Protein AF-A0A4Q2YA41-F1 (afdb_monomer_lite)

Sequence (77 aa):
MIPEIPALTGRFITLTPLEPDADSEALFQASHAPGVAEAMWRYMPAGPFPDAAAMRNYLHQWQAQADVMAFTVRAST

Foldseek 3Di:
DPDDDQWDDDPWKIWDFDDLVPCLQVVLCVCVPVPRVCVSCVPPPDDPDPDSVRVSVVCVVQCPDPPDGDTDIGTDD

pLDDT: mean 92.56, std 9.22, range [47.19, 98.38]

Secondary structure (DSSP, 8-state):
-PPP---EE-SSEEEEEP-HHHHHHHHHHHHHSTTTHHHHHTT-SS---SSHHHHHHHHHHHHTSTT---EEEEE--

Structure (mmCIF, N/CA/C/O backbone):
data_AF-A0A4Q2YA41-F1
#
_entry.id   AF-A0A4Q2YA41-F1
#
loop_
_atom_site.group_PDB
_atom_site.id
_atom_site.type_symbol
_atom_site.label_atom_id
_atom_site.label_alt_id
_atom_site.label_comp_id
_atom_site.label_asym_id
_atom_site.label_entity_id
_atom_site.label_seq_id
_atom_site.pdbx_PDB_ins_code
_atom_site.Cartn_x
_atom_site.Cartn_y
_atom_site.Cartn_z
_atom_site.occupancy
_atom_site.B_iso_or_equiv
_atom_site.auth_seq_id
_atom_site.auth_comp_id
_ato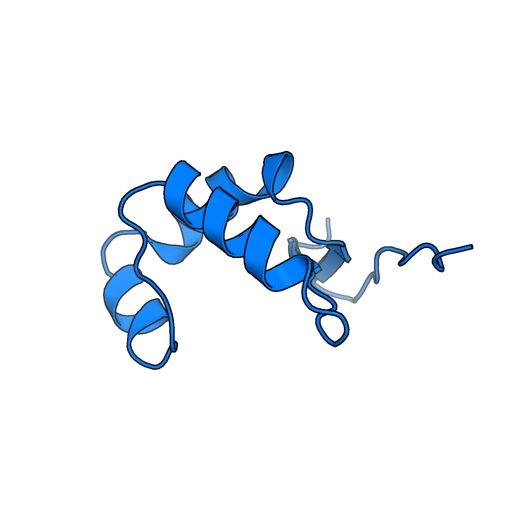m_site.auth_asym_id
_atom_site.auth_atom_id
_atom_site.pdbx_PDB_model_num
ATOM 1 N N . MET A 1 1 ? 21.153 -15.475 -7.092 1.00 47.19 1 MET A N 1
ATOM 2 C CA . MET A 1 1 ? 19.919 -15.231 -7.864 1.00 47.19 1 MET A CA 1
ATOM 3 C C . MET A 1 1 ? 18.807 -15.080 -6.841 1.00 47.19 1 MET A C 1
ATOM 5 O O . MET A 1 1 ? 18.649 -15.995 -6.044 1.00 47.19 1 MET A O 1
ATOM 9 N N . ILE A 1 2 ? 18.150 -13.921 -6.770 1.00 58.91 2 ILE A N 1
ATOM 10 C CA . ILE A 1 2 ? 16.957 -13.739 -5.926 1.00 58.91 2 ILE A CA 1
ATOM 11 C C . ILE A 1 2 ? 15.795 -14.364 -6.713 1.00 58.91 2 ILE A C 1
ATOM 13 O O . ILE A 1 2 ? 15.710 -14.087 -7.912 1.00 58.91 2 ILE A O 1
ATOM 17 N N . PRO A 1 3 ? 14.981 -15.258 -6.126 1.00 62.50 3 PRO A N 1
ATOM 18 C CA . PRO A 1 3 ? 13.854 -15.847 -6.837 1.00 62.50 3 PRO A CA 1
ATOM 19 C C . PRO A 1 3 ? 12.886 -14.746 -7.278 1.00 62.50 3 PRO A C 1
ATOM 21 O O . PRO A 1 3 ? 12.545 -13.860 -6.497 1.00 62.50 3 PRO A O 1
ATOM 24 N N . GLU A 1 4 ? 12.465 -14.800 -8.538 1.00 70.19 4 GLU A N 1
ATOM 25 C CA . GLU A 1 4 ? 11.396 -13.950 -9.050 1.00 70.19 4 GLU A 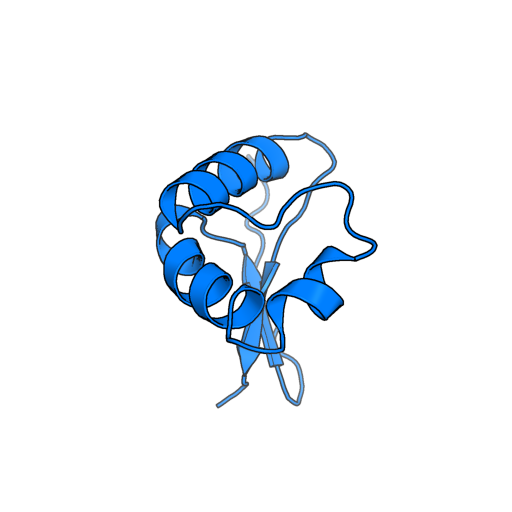CA 1
ATOM 26 C C . GLU A 1 4 ? 10.102 -14.330 -8.320 1.00 70.19 4 GLU A C 1
ATOM 28 O O . GLU A 1 4 ? 9.735 -15.506 -8.284 1.00 70.19 4 GLU A O 1
ATOM 33 N N . ILE A 1 5 ? 9.451 -13.360 -7.677 1.00 78.88 5 ILE A N 1
ATOM 34 C CA . ILE A 1 5 ? 8.199 -13.579 -6.947 1.00 78.88 5 ILE A CA 1
ATOM 35 C C . ILE A 1 5 ? 7.065 -13.320 -7.945 1.00 78.88 5 ILE A C 1
ATOM 37 O O . ILE A 1 5 ? 6.826 -12.164 -8.290 1.00 78.88 5 ILE A O 1
ATOM 41 N N . PRO A 1 6 ? 6.378 -14.350 -8.466 1.00 87.94 6 PRO A N 1
ATOM 42 C CA . PRO A 1 6 ? 5.346 -14.139 -9.467 1.00 87.94 6 PRO A CA 1
ATOM 43 C C . PRO A 1 6 ? 4.075 -13.564 -8.838 1.00 87.94 6 PRO A C 1
ATOM 45 O O . PRO A 1 6 ? 3.794 -13.749 -7.651 1.00 87.94 6 PRO A O 1
ATOM 48 N N . ALA A 1 7 ? 3.257 -12.920 -9.669 1.00 93.50 7 ALA A N 1
ATOM 49 C CA . ALA A 1 7 ? 1.901 -12.565 -9.279 1.00 93.50 7 ALA A CA 1
ATOM 50 C C . ALA A 1 7 ? 1.063 -13.828 -9.005 1.00 93.50 7 ALA A C 1
ATOM 52 O O . ALA A 1 7 ? 1.128 -14.812 -9.746 1.00 93.50 7 ALA A O 1
ATOM 53 N N . LEU A 1 8 ? 0.238 -13.786 -7.959 1.00 94.88 8 LEU A N 1
ATOM 54 C CA . LEU A 1 8 ? -0.645 -14.881 -7.558 1.00 94.88 8 LEU A CA 1
ATOM 55 C C . LEU A 1 8 ? -2.089 -14.507 -7.890 1.00 94.88 8 LEU A C 1
ATOM 57 O O . LEU A 1 8 ? -2.658 -13.601 -7.283 1.00 94.88 8 LEU A O 1
ATOM 61 N N . THR A 1 9 ? -2.688 -15.198 -8.860 1.00 96.25 9 THR A N 1
ATOM 62 C CA . THR A 1 9 ? -4.059 -14.913 -9.317 1.00 96.25 9 THR A CA 1
ATOM 63 C C . THR A 1 9 ? -5.057 -15.826 -8.613 1.00 96.25 9 THR A C 1
ATOM 65 O O . THR A 1 9 ? -4.972 -17.049 -8.718 1.00 96.25 9 THR A O 1
ATOM 68 N N . GLY A 1 10 ? -6.003 -15.228 -7.892 1.00 95.00 10 GLY A N 1
ATOM 69 C CA . GLY A 1 10 ? -7.133 -15.908 -7.268 1.00 95.00 10 GLY A CA 1
ATOM 70 C C . GLY A 1 10 ? -8.442 -15.688 -8.028 1.00 95.00 10 GLY A C 1
ATOM 71 O O . GLY A 1 10 ? -8.472 -15.141 -9.125 1.00 95.00 10 GLY A O 1
ATOM 72 N N . ARG A 1 11 ? -9.560 -16.105 -7.419 1.00 96.00 11 ARG A N 1
ATOM 73 C CA . ARG A 1 11 ? -10.905 -15.946 -8.004 1.00 96.00 11 ARG A CA 1
ATOM 74 C C . ARG A 1 11 ? -11.398 -14.492 -8.030 1.00 96.00 11 ARG A C 1
ATOM 76 O O . ARG A 1 11 ? -12.185 -14.146 -8.901 1.00 96.00 11 ARG A O 1
ATOM 83 N N . PHE A 1 12 ? -11.004 -13.688 -7.042 1.00 96.38 12 PHE A N 1
ATOM 84 C CA . PHE A 1 12 ? -11.518 -12.324 -6.838 1.00 96.38 12 PHE A CA 1
ATOM 85 C C . PHE A 1 12 ? -10.424 -11.258 -6.791 1.00 96.38 12 PHE A C 1
ATOM 87 O O . PHE A 1 12 ? -10.707 -10.077 -6.984 1.00 96.38 12 PHE A O 1
ATOM 94 N N . ILE A 1 13 ? -9.195 -11.668 -6.486 1.00 97.19 13 ILE A N 1
ATOM 95 C CA . ILE A 1 13 ? -8.053 -10.773 -6.356 1.00 97.19 13 ILE A CA 1
ATOM 96 C C . ILE A 1 13 ? -6.814 -11.379 -7.003 1.00 97.19 13 ILE A C 1
ATOM 98 O O . ILE A 1 13 ? -6.661 -12.602 -7.067 1.00 97.19 13 ILE A O 1
ATOM 102 N N . THR A 1 14 ? -5.906 -10.499 -7.398 1.00 96.69 14 THR A N 1
ATOM 103 C CA . THR A 1 14 ? -4.540 -10.832 -7.788 1.00 96.69 14 THR A CA 1
ATOM 104 C C . THR A 1 14 ? -3.585 -10.166 -6.806 1.00 96.69 14 THR A C 1
ATOM 106 O O . THR A 1 14 ? -3.709 -8.974 -6.524 1.00 96.69 14 THR A O 1
ATOM 109 N N . LEU A 1 15 ? -2.636 -10.936 -6.281 1.00 96.62 15 LEU A N 1
ATOM 110 C CA . LEU A 1 15 ? -1.527 -10.422 -5.487 1.00 96.62 15 LEU A CA 1
ATOM 111 C C . LEU A 1 15 ? -0.354 -10.166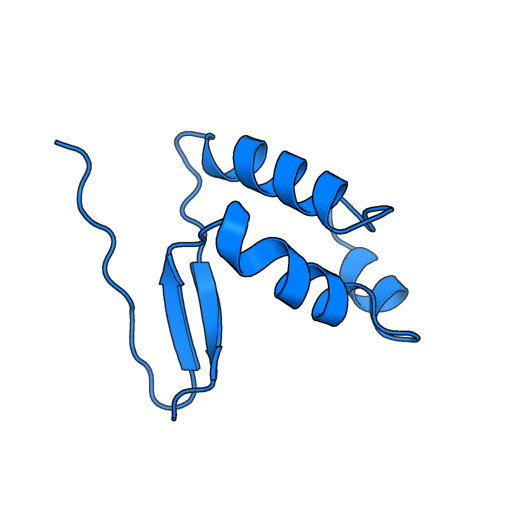 -6.427 1.00 96.62 15 LEU A C 1
ATOM 113 O O . LEU A 1 15 ? 0.161 -11.104 -7.031 1.00 96.62 15 LEU A O 1
ATOM 117 N N . THR A 1 16 ? 0.064 -8.914 -6.559 1.00 95.69 16 THR A N 1
ATOM 118 C CA . THR A 1 16 ? 1.296 -8.553 -7.274 1.00 95.69 16 THR A CA 1
ATOM 119 C C . THR A 1 16 ? 2.381 -8.242 -6.252 1.00 95.69 16 THR A C 1
ATOM 121 O O . THR A 1 16 ? 2.038 -7.694 -5.203 1.00 95.69 16 THR A O 1
ATOM 124 N N . PRO A 1 17 ? 3.661 -8.574 -6.495 1.00 95.25 17 PRO A N 1
ATOM 125 C CA . PRO A 1 17 ? 4.746 -8.077 -5.653 1.00 95.25 17 PRO A CA 1
ATOM 126 C C . PRO A 1 17 ? 4.598 -6.571 -5.436 1.00 95.25 17 PRO A C 1
ATOM 128 O O . PRO A 1 17 ? 4.225 -5.852 -6.366 1.00 95.25 17 PRO A O 1
ATOM 131 N N . LEU A 1 18 ? 4.796 -6.122 -4.196 1.00 95.44 18 LEU A N 1
ATOM 132 C CA . LEU A 1 18 ? 4.719 -4.704 -3.866 1.00 95.44 18 LEU A CA 1
ATOM 133 C C . LEU A 1 18 ? 5.816 -3.950 -4.624 1.00 95.44 18 LEU A C 1
ATOM 135 O O . LEU A 1 18 ? 6.992 -4.277 -4.476 1.00 95.44 18 LEU A O 1
ATOM 139 N N . GLU A 1 19 ? 5.426 -2.910 -5.356 1.00 95.94 19 GLU A N 1
ATOM 140 C CA . GLU A 1 19 ? 6.336 -1.968 -6.005 1.00 95.94 19 GLU A CA 1
ATOM 141 C C . GLU A 1 19 ? 6.121 -0.582 -5.387 1.00 95.94 19 GLU A C 1
ATOM 143 O O . GLU A 1 19 ? 5.224 0.145 -5.823 1.00 95.94 19 GLU A O 1
ATOM 148 N N . PRO A 1 20 ? 6.896 -0.183 -4.355 1.00 96.69 20 PRO A N 1
ATOM 149 C CA . PRO A 1 20 ? 6.608 1.024 -3.583 1.00 96.69 20 PRO A CA 1
ATOM 150 C C . PRO A 1 20 ? 6.481 2.284 -4.444 1.00 96.69 20 PRO A C 1
ATOM 152 O O . PRO A 1 20 ? 5.595 3.102 -4.204 1.00 96.69 20 PRO A O 1
ATOM 155 N N . ASP A 1 21 ? 7.312 2.440 -5.475 1.00 97.56 21 ASP A N 1
ATOM 156 C CA . ASP A 1 21 ? 7.258 3.610 -6.356 1.00 97.56 21 ASP A CA 1
ATOM 157 C C . ASP A 1 21 ? 5.987 3.658 -7.221 1.00 97.56 21 ASP A C 1
ATOM 159 O O . ASP A 1 21 ? 5.514 4.749 -7.538 1.00 97.56 21 ASP A O 1
ATOM 163 N N . ALA A 1 22 ? 5.410 2.505 -7.568 1.00 96.62 22 ALA A N 1
ATOM 164 C CA . ALA A 1 22 ? 4.199 2.415 -8.384 1.00 96.62 22 ALA A CA 1
ATOM 165 C C . ALA A 1 22 ? 2.909 2.353 -7.546 1.00 96.62 22 ALA A C 1
ATOM 167 O O . ALA A 1 22 ? 1.867 2.848 -7.977 1.00 96.62 22 ALA A O 1
ATOM 168 N N . ASP A 1 23 ? 2.967 1.752 -6.356 1.00 97.56 23 ASP A N 1
ATOM 169 C CA . ASP A 1 23 ? 1.786 1.404 -5.564 1.00 97.56 23 ASP A CA 1
ATOM 170 C C . ASP A 1 23 ? 1.430 2.445 -4.493 1.00 97.56 23 ASP A C 1
ATOM 172 O O . ASP A 1 23 ? 0.260 2.559 -4.119 1.00 97.56 23 ASP A O 1
ATOM 176 N N . SER A 1 24 ? 2.403 3.220 -3.995 1.00 97.69 24 SER A N 1
ATOM 177 C CA . SER A 1 24 ? 2.213 4.048 -2.789 1.00 97.69 24 SER A CA 1
ATOM 178 C C . SER A 1 24 ? 1.102 5.084 -2.905 1.00 97.69 24 SER A C 1
ATOM 180 O O . SER A 1 24 ? 0.413 5.324 -1.921 1.00 97.69 24 SER A O 1
ATOM 182 N N . GLU A 1 25 ? 0.896 5.686 -4.079 1.00 97.94 25 GLU A N 1
ATOM 183 C CA . GLU A 1 25 ? -0.178 6.669 -4.266 1.00 97.94 25 GLU A CA 1
ATOM 184 C C . GLU A 1 25 ? -1.550 6.012 -4.072 1.00 97.94 25 GLU A C 1
ATOM 186 O O . GLU A 1 25 ? -2.343 6.444 -3.239 1.00 97.94 25 GLU A O 1
ATOM 191 N N . ALA A 1 26 ? -1.816 4.912 -4.780 1.00 97.19 26 ALA A N 1
ATOM 192 C CA . ALA A 1 26 ? -3.089 4.203 -4.679 1.00 97.19 26 ALA A CA 1
ATOM 193 C C . ALA A 1 26 ? -3.311 3.614 -3.277 1.00 97.19 26 ALA A C 1
ATOM 195 O O . ALA A 1 26 ? -4.422 3.687 -2.746 1.00 97.19 26 ALA A O 1
ATOM 196 N N . LEU A 1 27 ? -2.255 3.068 -2.663 1.00 97.00 27 LEU A N 1
ATOM 197 C CA . LEU A 1 27 ? -2.304 2.552 -1.296 1.00 97.00 27 LEU A CA 1
ATOM 198 C C . LEU A 1 27 ? -2.620 3.663 -0.294 1.00 97.00 27 LEU A C 1
ATOM 200 O O . LEU A 1 27 ? -3.510 3.478 0.534 1.00 97.00 27 LEU A O 1
ATOM 204 N N . PHE A 1 28 ? -1.963 4.820 -0.409 1.00 97.81 28 PHE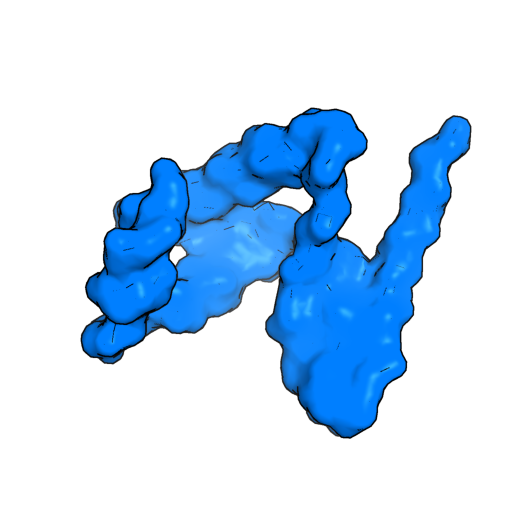 A N 1
ATOM 205 C CA . PHE A 1 28 ? -2.202 5.969 0.458 1.00 97.81 28 PHE A CA 1
ATOM 206 C C . PHE A 1 28 ? -3.649 6.449 0.345 1.00 97.81 28 PHE A C 1
ATOM 208 O O . PHE A 1 28 ? -4.336 6.557 1.358 1.00 97.81 28 PHE A O 1
ATOM 215 N N . GLN A 1 29 ? -4.158 6.654 -0.875 1.00 96.81 29 GLN A N 1
ATOM 216 C CA . GLN A 1 29 ? -5.549 7.075 -1.081 1.00 96.81 29 GLN A CA 1
ATOM 217 C C . GLN A 1 29 ? -6.548 6.086 -0.458 1.00 96.81 29 GLN A C 1
ATOM 219 O O . GLN A 1 29 ? -7.516 6.499 0.183 1.00 96.81 29 GLN A O 1
ATOM 224 N N . ALA A 1 30 ? -6.302 4.779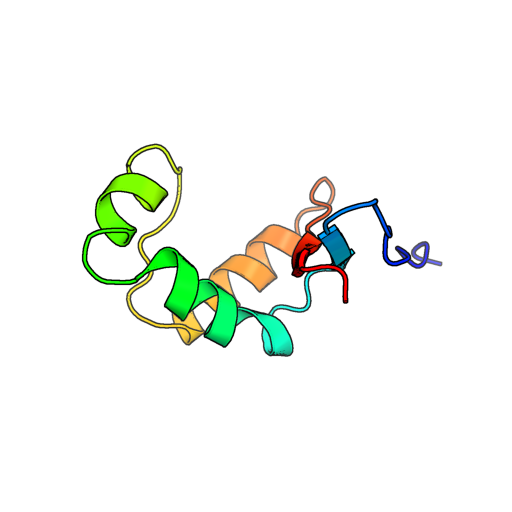 -0.591 1.00 95.50 30 ALA A N 1
ATOM 225 C CA . ALA A 1 30 ? -7.166 3.747 -0.025 1.00 95.50 30 ALA A CA 1
ATOM 226 C C . ALA A 1 30 ? -7.104 3.689 1.513 1.00 95.50 30 ALA A C 1
ATOM 228 O O . ALA A 1 30 ? -8.140 3.544 2.163 1.00 95.50 30 ALA A O 1
ATOM 229 N N . SER A 1 31 ? -5.915 3.812 2.112 1.00 95.81 31 SER A N 1
ATOM 230 C CA . SER A 1 31 ? -5.730 3.719 3.567 1.00 95.81 31 SER A CA 1
ATOM 231 C C . SER A 1 31 ? -5.999 5.020 4.320 1.00 95.81 31 SER A C 1
ATOM 233 O O . SER A 1 31 ? -6.112 4.988 5.545 1.00 95.81 31 SER A O 1
ATOM 235 N N . HIS A 1 32 ? -6.088 6.155 3.619 1.00 96.56 32 HIS A N 1
ATOM 236 C CA . HIS A 1 32 ? -6.247 7.489 4.213 1.00 96.56 32 HIS A CA 1
ATOM 237 C C . HIS A 1 32 ? -7.550 8.191 3.835 1.00 96.56 32 HIS A C 1
ATOM 239 O O . HIS A 1 32 ? -7.747 9.352 4.194 1.00 96.56 32 HIS A O 1
ATOM 245 N N . ALA A 1 33 ? -8.468 7.497 3.162 1.00 94.06 33 ALA A N 1
ATOM 246 C CA . ALA A 1 33 ? -9.781 8.046 2.859 1.00 94.06 33 ALA A CA 1
ATOM 247 C C . ALA A 1 33 ? -10.513 8.516 4.144 1.00 94.06 33 ALA A C 1
ATOM 249 O O . ALA A 1 33 ? -10.387 7.881 5.205 1.00 94.06 33 ALA A O 1
ATOM 250 N N . PRO A 1 34 ? -11.301 9.609 4.082 1.00 92.00 34 PRO A N 1
ATOM 251 C CA . PRO A 1 34 ? -12.082 10.088 5.221 1.00 92.00 34 PRO A CA 1
ATOM 252 C C . PRO A 1 34 ? -12.964 8.984 5.818 1.00 92.00 34 PRO A C 1
ATOM 254 O O . PRO A 1 34 ? -13.683 8.295 5.101 1.00 92.00 34 PRO A O 1
ATOM 257 N N . GLY A 1 35 ? -12.896 8.797 7.138 1.00 90.38 35 GLY A N 1
ATOM 258 C CA . GLY A 1 35 ? -13.620 7.734 7.850 1.00 90.38 35 GLY A CA 1
ATOM 259 C C . GLY A 1 35 ? -12.994 6.334 7.760 1.00 90.38 35 GLY A C 1
ATOM 260 O O . GLY A 1 35 ? -13.400 5.454 8.513 1.00 90.38 35 GLY A O 1
ATOM 261 N N . VAL A 1 36 ? -11.984 6.124 6.907 1.00 91.94 36 VAL A N 1
ATOM 262 C CA . VAL A 1 36 ? -11.229 4.860 6.801 1.00 91.94 36 VAL A CA 1
ATOM 263 C C . VAL A 1 36 ? -9.943 4.916 7.620 1.00 91.94 36 VAL A C 1
ATOM 265 O O . VAL A 1 36 ? -9.631 3.960 8.330 1.00 91.94 36 VAL A O 1
ATOM 268 N N . ALA A 1 37 ? -9.227 6.044 7.565 1.00 91.31 37 ALA A N 1
ATOM 269 C CA . ALA A 1 37 ? -7.885 6.181 8.134 1.00 91.31 37 ALA A CA 1
ATOM 270 C C . ALA A 1 37 ? -7.797 5.770 9.613 1.00 91.31 37 ALA A C 1
ATOM 272 O O . ALA A 1 37 ? -6.937 4.979 9.991 1.00 91.31 37 ALA A O 1
ATOM 273 N N . GLU A 1 38 ? -8.710 6.260 10.456 1.00 91.25 38 GLU A N 1
ATOM 274 C CA . GLU A 1 38 ? -8.685 5.948 11.887 1.00 91.25 38 GLU A CA 1
ATOM 275 C C . GLU A 1 38 ? -8.830 4.442 12.142 1.00 91.25 38 GLU A C 1
ATOM 277 O O . GLU A 1 38 ? -8.071 3.873 12.919 1.00 91.25 38 GLU A O 1
ATOM 282 N N . ALA A 1 39 ? -9.776 3.785 11.465 1.00 94.19 39 ALA A N 1
ATOM 283 C CA . ALA A 1 39 ? -10.024 2.359 11.639 1.00 94.19 39 ALA A CA 1
ATOM 284 C C . ALA A 1 39 ? -8.885 1.501 11.069 1.00 94.19 39 ALA A C 1
ATOM 286 O O . ALA A 1 39 ? -8.492 0.523 11.703 1.00 94.19 39 ALA A O 1
ATOM 287 N N . MET A 1 40 ? -8.342 1.887 9.909 1.00 94.75 40 MET A N 1
ATOM 288 C CA . MET A 1 40 ? -7.231 1.201 9.245 1.00 94.75 40 MET A CA 1
ATOM 289 C C . MET A 1 40 ? -5.985 1.152 10.135 1.00 94.75 40 MET A C 1
ATOM 291 O O . MET A 1 40 ? -5.375 0.098 10.301 1.00 94.75 40 MET A O 1
ATOM 295 N N . TRP A 1 41 ? -5.617 2.287 10.731 1.00 95.62 41 TRP A N 1
ATOM 296 C CA . TRP A 1 41 ? -4.342 2.429 11.435 1.00 95.62 41 TRP A CA 1
ATOM 297 C C . TRP A 1 41 ? -4.428 2.178 12.947 1.00 95.62 41 TRP A C 1
ATOM 299 O O . TRP A 1 41 ? -3.391 2.034 13.587 1.00 95.62 41 TRP A O 1
ATOM 309 N N . ARG A 1 42 ? -5.633 2.051 13.530 1.00 95.62 42 ARG A N 1
ATOM 310 C CA . ARG A 1 42 ? -5.859 1.908 14.987 1.00 95.62 42 ARG A CA 1
ATOM 311 C C . ARG A 1 42 ? -5.008 0.833 15.673 1.00 95.62 42 ARG A C 1
ATOM 313 O O . ARG A 1 42 ? -4.661 0.996 16.839 1.00 95.62 42 ARG A O 1
ATOM 320 N N . TYR A 1 43 ? -4.718 -0.264 14.978 1.00 95.25 43 TYR A N 1
ATOM 321 C CA . TYR A 1 43 ? -3.984 -1.413 15.524 1.00 95.25 43 TYR A CA 1
ATOM 322 C C . TYR A 1 43 ? -2.684 -1.713 14.777 1.00 95.25 43 TYR A C 1
ATOM 324 O O . TYR A 1 43 ? -2.067 -2.753 15.003 1.00 95.25 43 TYR A O 1
ATOM 332 N N . MET A 1 44 ? -2.271 -0.818 13.882 1.00 94.50 44 MET A N 1
ATOM 333 C CA . MET A 1 44 ? -1.050 -0.987 13.111 1.00 94.50 44 MET A CA 1
ATOM 334 C C . MET A 1 44 ? 0.136 -0.374 13.869 1.00 94.50 44 MET A C 1
ATOM 336 O O . MET A 1 44 ? -0.005 0.677 14.490 1.00 94.50 44 MET A O 1
ATOM 340 N N . PRO A 1 45 ? 1.327 -0.993 13.813 1.00 91.69 45 PRO A N 1
ATOM 341 C CA . PRO A 1 45 ? 2.524 -0.477 14.483 1.00 91.69 45 PRO A CA 1
ATOM 342 C C . PRO A 1 45 ? 3.125 0.762 13.797 1.00 91.69 45 PRO A C 1
ATOM 344 O O . PRO A 1 45 ? 4.078 1.347 14.304 1.00 91.69 45 PRO A O 1
ATOM 347 N N . ALA A 1 46 ? 2.604 1.139 12.631 1.00 93.44 46 ALA A N 1
ATOM 348 C CA . ALA A 1 46 ? 3.031 2.282 11.838 1.00 93.44 46 ALA A CA 1
ATOM 349 C C . ALA A 1 46 ? 1.805 2.991 11.255 1.00 93.44 46 ALA A C 1
ATOM 351 O O . ALA A 1 46 ? 0.722 2.414 11.216 1.00 93.44 46 ALA A O 1
ATOM 352 N N . GLY A 1 47 ? 2.008 4.214 10.763 1.00 93.56 47 GLY A N 1
ATOM 353 C CA . GLY A 1 47 ? 0.956 5.051 10.196 1.00 93.56 47 GLY A CA 1
ATOM 354 C C . GLY A 1 47 ? 0.041 5.706 11.250 1.00 93.56 47 GLY A C 1
ATOM 355 O O . GLY A 1 47 ? 0.252 5.531 12.450 1.00 93.56 47 GLY A O 1
ATOM 356 N N . PRO A 1 48 ? -0.962 6.491 10.817 1.00 95.75 48 PRO A N 1
ATOM 357 C CA . PRO A 1 48 ? -1.149 6.960 9.444 1.00 95.75 48 PRO A CA 1
ATOM 358 C C . PRO A 1 48 ? 0.035 7.818 8.975 1.00 95.75 48 PRO A C 1
ATOM 360 O O . PRO A 1 48 ? 0.615 8.584 9.739 1.00 95.75 48 PRO A O 1
ATOM 363 N N . PHE A 1 49 ? 0.413 7.684 7.706 1.00 97.12 49 PHE A N 1
ATOM 364 C CA . PHE A 1 49 ? 1.441 8.533 7.093 1.00 97.12 49 PHE A CA 1
ATOM 365 C C . PHE A 1 49 ? 0.887 9.929 6.748 1.00 97.12 49 PHE A C 1
ATOM 367 O O . PHE A 1 49 ? -0.300 10.031 6.448 1.00 97.12 49 PHE A O 1
ATOM 374 N N . PRO A 1 50 ? 1.704 10.996 6.770 1.00 96.56 50 PRO A N 1
ATOM 375 C CA . PRO A 1 50 ? 1.249 12.345 6.418 1.00 96.56 50 PRO A CA 1
ATOM 376 C C . PRO A 1 50 ? 0.971 12.528 4.917 1.00 96.56 50 PRO A C 1
ATOM 378 O O . PRO A 1 50 ? 0.110 13.323 4.554 1.00 96.56 50 PRO A O 1
ATOM 381 N N . ASP A 1 51 ? 1.681 11.795 4.056 1.00 97.69 51 ASP A N 1
ATOM 382 C CA . ASP A 1 51 ? 1.531 11.822 2.600 1.00 97.69 51 ASP A CA 1
ATOM 383 C C . ASP A 1 51 ? 1.986 10.491 1.961 1.00 97.69 51 ASP A C 1
ATOM 385 O O . ASP A 1 51 ? 2.548 9.607 2.626 1.00 97.69 51 ASP A O 1
ATOM 389 N N . ALA A 1 52 ? 1.738 10.345 0.655 1.00 97.94 52 ALA A N 1
ATOM 390 C CA . ALA A 1 52 ? 2.133 9.165 -0.111 1.00 97.94 52 ALA A CA 1
ATOM 391 C C . ALA A 1 52 ? 3.660 8.972 -0.163 1.00 97.94 52 ALA A C 1
ATOM 393 O O . ALA A 1 52 ? 4.133 7.837 -0.230 1.00 97.94 52 ALA A O 1
ATOM 394 N N . ALA A 1 53 ? 4.455 10.045 -0.075 1.00 98.25 53 ALA A N 1
ATOM 395 C CA . ALA A 1 53 ? 5.915 9.954 -0.087 1.00 98.25 53 ALA A CA 1
ATOM 396 C C . ALA A 1 53 ? 6.463 9.355 1.221 1.00 98.25 53 ALA A C 1
ATOM 398 O O . ALA A 1 53 ? 7.388 8.540 1.189 1.00 98.25 53 ALA A O 1
ATOM 399 N N . ALA A 1 54 ? 5.871 9.700 2.364 1.00 98.25 54 ALA A N 1
ATOM 400 C CA . ALA A 1 54 ? 6.186 9.118 3.659 1.00 98.25 54 ALA A CA 1
ATOM 401 C C . ALA A 1 54 ? 5.804 7.633 3.713 1.00 98.25 54 ALA A C 1
ATOM 403 O O . ALA A 1 54 ? 6.599 6.821 4.191 1.00 98.25 54 ALA A O 1
ATOM 404 N N . MET A 1 55 ? 4.642 7.262 3.159 1.00 98.06 55 MET A N 1
ATOM 405 C CA . MET A 1 55 ? 4.256 5.856 3.002 1.00 98.06 55 MET A CA 1
ATOM 406 C C . MET A 1 55 ? 5.247 5.105 2.107 1.00 98.06 55 MET A C 1
ATOM 408 O O . MET A 1 55 ? 5.743 4.052 2.496 1.00 98.06 55 MET A O 1
ATOM 412 N N . ARG A 1 56 ? 5.607 5.670 0.952 1.00 98.38 56 ARG A N 1
ATOM 413 C CA . ARG A 1 56 ? 6.585 5.084 0.027 1.00 98.38 56 ARG A CA 1
ATOM 414 C C . ARG A 1 56 ? 7.926 4.805 0.694 1.00 98.38 56 ARG A C 1
ATOM 416 O O . ARG A 1 56 ? 8.469 3.713 0.555 1.00 98.38 56 ARG A O 1
ATOM 423 N N . ASN A 1 57 ? 8.449 5.770 1.449 1.00 98.19 57 ASN A N 1
ATOM 424 C CA . ASN A 1 57 ? 9.708 5.611 2.175 1.00 98.19 57 ASN A CA 1
ATOM 425 C C . ASN A 1 57 ? 9.622 4.495 3.226 1.00 98.19 57 ASN A C 1
ATOM 427 O O . ASN A 1 57 ? 10.563 3.714 3.364 1.00 98.19 57 ASN A O 1
ATOM 431 N N . TYR A 1 58 ? 8.498 4.399 3.942 1.00 97.44 58 TYR A N 1
ATOM 432 C CA . TYR A 1 58 ? 8.249 3.306 4.878 1.00 97.44 58 TYR A CA 1
ATOM 433 C C . TYR A 1 58 ? 8.199 1.947 4.168 1.00 97.44 58 TYR A C 1
ATOM 435 O O . TYR A 1 58 ? 8.848 1.007 4.619 1.00 97.44 58 TYR A O 1
ATOM 443 N N . LEU A 1 59 ? 7.485 1.846 3.042 1.00 97.00 59 LEU A N 1
ATOM 444 C CA . LEU A 1 59 ? 7.356 0.607 2.272 1.00 97.00 59 LEU A CA 1
ATOM 445 C C . LEU A 1 59 ? 8.709 0.118 1.739 1.00 97.00 59 LEU A C 1
ATOM 447 O O . LEU A 1 59 ? 9.008 -1.063 1.881 1.00 97.00 59 LEU A O 1
ATOM 451 N N . HIS A 1 60 ? 9.558 1.021 1.234 1.00 96.88 60 HIS A N 1
ATOM 452 C CA . HIS A 1 60 ? 10.937 0.698 0.839 1.00 96.88 60 HIS A CA 1
ATOM 453 C C . HIS A 1 60 ? 11.747 0.110 2.004 1.00 96.88 60 HIS A C 1
ATOM 455 O O . HIS A 1 60 ? 12.391 -0.927 1.862 1.00 96.88 60 HIS A O 1
ATOM 461 N N . GLN A 1 61 ? 11.704 0.749 3.177 1.00 95.94 61 GLN A N 1
ATOM 462 C CA . GLN A 1 61 ? 12.444 0.281 4.356 1.00 95.94 61 GLN A CA 1
ATOM 463 C C . GLN A 1 61 ? 11.906 -1.047 4.895 1.00 95.94 61 GLN A C 1
ATOM 465 O O . GLN A 1 61 ? 12.677 -1.899 5.331 1.00 95.94 61 GLN A O 1
ATOM 470 N N . TRP A 1 62 ? 10.586 -1.217 4.884 1.00 95.00 62 TRP A N 1
ATOM 471 C CA . TRP A 1 62 ? 9.930 -2.420 5.372 1.00 95.00 62 TRP A CA 1
ATOM 472 C C . TRP A 1 62 ? 10.198 -3.617 4.456 1.00 95.00 62 TRP A C 1
ATOM 474 O O . TRP A 1 62 ? 10.598 -4.670 4.943 1.00 95.00 62 TRP A O 1
ATOM 484 N N . GLN A 1 63 ? 10.077 -3.440 3.138 1.00 93.69 63 GLN A N 1
ATOM 485 C CA . GLN A 1 63 ? 10.341 -4.484 2.143 1.00 93.69 63 G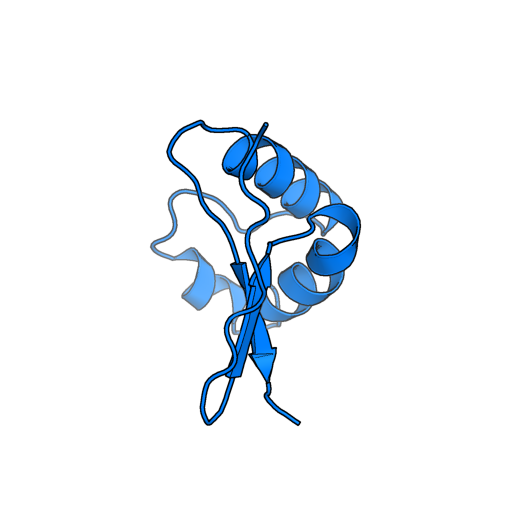LN A CA 1
ATOM 486 C C . GLN A 1 63 ? 11.821 -4.893 2.075 1.00 93.69 63 GLN A C 1
ATOM 488 O O . GLN A 1 63 ? 12.123 -6.018 1.693 1.00 93.69 63 GLN A O 1
ATOM 493 N N . ALA A 1 64 ? 12.752 -4.016 2.469 1.00 92.56 64 ALA A N 1
ATOM 494 C CA . ALA A 1 64 ? 14.181 -4.333 2.519 1.00 92.56 64 ALA A CA 1
ATOM 495 C C . ALA A 1 64 ? 14.573 -5.282 3.672 1.00 92.56 64 ALA A C 1
ATOM 497 O O . ALA A 1 64 ? 15.714 -5.748 3.723 1.00 92.56 64 ALA A O 1
ATOM 498 N N . GLN A 1 65 ? 13.667 -5.559 4.616 1.00 93.69 65 GLN A N 1
ATOM 499 C CA . GLN A 1 65 ? 13.914 -6.519 5.692 1.00 93.69 65 GLN A CA 1
ATOM 500 C C . GLN A 1 65 ? 13.917 -7.948 5.135 1.00 93.69 65 GLN A C 1
ATOM 502 O O . GLN A 1 65 ? 13.033 -8.325 4.372 1.00 93.69 65 GLN A O 1
ATOM 507 N N . ALA A 1 66 ? 14.895 -8.760 5.546 1.00 87.75 66 ALA A N 1
ATOM 508 C CA . ALA A 1 66 ? 15.145 -10.080 4.956 1.00 87.75 66 ALA A CA 1
ATOM 509 C C . ALA A 1 66 ? 13.953 -11.054 5.041 1.00 87.75 66 ALA A C 1
ATOM 511 O O . ALA A 1 66 ? 13.802 -11.905 4.168 1.00 87.75 66 ALA A O 1
ATOM 512 N N . ASP A 1 67 ? 13.102 -10.901 6.058 1.00 90.12 67 ASP A N 1
ATOM 513 C CA . ASP A 1 67 ? 11.960 -11.784 6.322 1.00 90.12 67 ASP A CA 1
ATOM 514 C C . ASP A 1 67 ? 10.616 -11.180 5.869 1.00 90.12 67 ASP A C 1
ATOM 516 O O . ASP A 1 67 ? 9.549 -11.643 6.276 1.00 90.12 67 ASP A O 1
ATOM 520 N N . VAL A 1 68 ? 10.644 -10.133 5.034 1.00 91.94 68 VAL A N 1
ATOM 521 C CA . VAL A 1 68 ? 9.440 -9.482 4.504 1.00 91.94 68 VAL A CA 1
ATOM 522 C C . VAL A 1 68 ? 9.241 -9.845 3.037 1.00 91.94 68 VAL A C 1
ATOM 524 O O . VAL A 1 68 ? 10.086 -9.597 2.184 1.00 91.94 68 VAL A O 1
ATOM 527 N N . MET A 1 69 ? 8.059 -10.378 2.730 1.00 91.94 69 MET A N 1
ATOM 528 C CA . MET A 1 69 ? 7.570 -10.550 1.365 1.00 91.94 69 MET A CA 1
ATOM 529 C C . MET A 1 69 ? 6.215 -9.853 1.245 1.00 91.94 69 MET A C 1
ATOM 531 O O . MET A 1 69 ? 5.202 -10.350 1.737 1.00 91.94 69 MET A O 1
ATOM 535 N N . ALA A 1 70 ? 6.217 -8.669 0.634 1.00 93.00 70 ALA A N 1
ATOM 536 C CA . ALA A 1 70 ? 5.048 -7.805 0.545 1.00 93.00 70 ALA A CA 1
ATOM 537 C C . ALA A 1 70 ? 4.369 -7.907 -0.827 1.00 93.00 70 ALA A C 1
ATOM 539 O O . ALA A 1 70 ? 5.030 -7.994 -1.864 1.00 93.00 70 ALA A O 1
ATOM 540 N N . PHE A 1 71 ? 3.037 -7.848 -0.820 1.00 95.75 71 PHE A N 1
ATOM 541 C CA . PHE A 1 71 ? 2.205 -7.863 -2.019 1.00 95.75 71 PHE A CA 1
ATOM 542 C C . PHE A 1 71 ? 1.185 -6.729 -1.984 1.00 95.75 71 PHE A C 1
ATOM 544 O O . PHE A 1 71 ? 0.632 -6.411 -0.930 1.00 95.75 71 PHE A O 1
ATOM 551 N N . THR A 1 72 ? 0.872 -6.197 -3.158 1.00 96.94 72 THR A N 1
ATOM 552 C CA . THR A 1 72 ? -0.259 -5.301 -3.385 1.00 96.94 72 THR A CA 1
ATOM 553 C C . THR A 1 72 ? -1.471 -6.116 -3.822 1.00 96.94 72 THR A C 1
ATOM 555 O O . THR A 1 72 ? -1.400 -6.939 -4.738 1.00 96.94 72 THR A O 1
ATOM 558 N N . VAL A 1 73 ? -2.607 -5.882 -3.164 1.00 96.69 73 VAL A N 1
ATOM 559 C CA . VAL A 1 73 ? -3.881 -6.523 -3.505 1.00 96.69 73 VAL A CA 1
ATOM 560 C C . VAL A 1 73 ? -4.551 -5.739 -4.628 1.00 96.69 73 VAL A C 1
ATOM 562 O O . VAL A 1 73 ? -4.836 -4.551 -4.486 1.00 96.69 73 VAL A O 1
ATOM 565 N N . ARG A 1 74 ? -4.835 -6.411 -5.743 1.00 94.94 74 ARG A N 1
ATOM 566 C CA . ARG A 1 74 ? -5.571 -5.863 -6.888 1.00 94.94 74 ARG A CA 1
ATOM 567 C C . ARG A 1 74 ? -6.869 -6.650 -7.077 1.00 94.94 74 ARG A C 1
ATOM 569 O O . ARG A 1 74 ? -6.885 -7.859 -6.854 1.00 94.94 74 ARG A O 1
ATOM 576 N N . ALA A 1 75 ? -7.947 -5.998 -7.508 1.00 91.88 75 ALA A N 1
ATOM 577 C CA . ALA A 1 75 ? -9.150 -6.712 -7.939 1.00 91.88 75 ALA A CA 1
ATOM 578 C C . ALA A 1 75 ? -8.842 -7.530 -9.205 1.00 91.88 75 ALA A C 1
ATOM 580 O O . ALA A 1 75 ? -8.187 -7.022 -10.119 1.00 91.88 75 ALA A O 1
ATOM 581 N N . SER A 1 76 ? -9.297 -8.783 -9.261 1.00 81.75 76 SER A N 1
ATOM 582 C CA . SER A 1 76 ? -9.243 -9.563 -10.501 1.00 81.75 76 SER A CA 1
ATOM 583 C C . SER A 1 76 ? -10.221 -8.958 -11.508 1.00 81.75 76 SER A C 1
ATOM 585 O O . SER A 1 76 ? -11.351 -8.632 -11.145 1.00 81.75 76 SER A O 1
ATOM 587 N N . THR A 1 77 ? -9.760 -8.763 -12.744 1.00 65.25 77 THR A N 1
ATOM 588 C CA . THR A 1 77 ? -10.610 -8.339 -13.869 1.00 65.25 77 THR A CA 1
ATOM 589 C C . THR A 1 77 ? -11.442 -9.507 -14.378 1.00 65.25 77 THR A C 1
ATOM 591 O O . THR A 1 77 ? -10.926 -10.648 -14.328 1.00 65.25 77 THR A O 1
#

Radius of gyration: 13.43 Å; chains: 1; bounding box: 34×28×29 Å